Protein AF-A0A1V5GYV8-F1 (afdb_monomer_lite)

Secondary structure (DSSP, 8-state):
-HHHHHHHHHHHHHHHHHHHHHHHHHHHHHIIIIIHHHHHHHHHHHHHTTS--TT-----S-HHHHHHHHHHHHH-TTTS--TTSTTTTTHHHHHHHHTS-TTTEEEEE-SS-EEEEE--GGGHHHHTTS-TTPPPHHHHHHHHHHHHHHHHHHHHHHHHTT-

pLDDT: mean 71.37, std 15.77, range [37.28, 91.94]

Sequence (163 aa):
MAKTGFKRLINEVTTRQEAMTTVEASSVTFFRRNLYPLYQIKMERRWISQNASEGSTWQDISSQWRKTKIKLRNKDSAKYPGGEKVMVFTSNLFKSVVGRDRSFHRLTITPKKMTVATTIPYAEFVNEKRPFTGFGDVTNDEIKTRLSKFLLDALKKKRRGKK

Structure (mmCIF, N/CA/C/O backbone):
data_AF-A0A1V5GYV8-F1
#
_entry.id   AF-A0A1V5GYV8-F1
#
loop_
_atom_site.group_PDB
_atom_site.id
_atom_site.type_symbol
_atom_site.label_atom_id
_atom_site.label_alt_id
_atom_site.label_comp_id
_atom_site.label_asym_id
_atom_site.label_entity_id
_atom_site.label_seq_id
_atom_site.pdbx_PDB_ins_code
_atom_site.Cartn_x
_atom_site.Cartn_y
_atom_site.Cartn_z
_atom_site.occupancy
_atom_site.B_iso_or_equiv
_atom_site.auth_seq_id
_atom_site.auth_comp_id
_atom_site.auth_asym_id
_atom_site.auth_atom_id
_atom_site.pdbx_PDB_model_num
ATOM 1 N N . MET A 1 1 ? -25.893 -14.388 45.928 1.00 58.28 1 MET A N 1
ATOM 2 C CA . MET A 1 1 ? -24.647 -13.726 45.466 1.00 58.28 1 MET A CA 1
ATOM 3 C C . MET A 1 1 ? -24.313 -13.924 43.973 1.00 58.28 1 MET A C 1
ATOM 5 O O . MET A 1 1 ? -23.613 -13.085 43.426 1.00 58.28 1 MET A O 1
ATOM 9 N N . ALA A 1 2 ? -24.853 -14.925 43.257 1.00 61.16 2 ALA A N 1
ATOM 10 C CA . ALA A 1 2 ? -24.534 -15.168 41.833 1.00 61.16 2 ALA A CA 1
ATOM 11 C C . ALA A 1 2 ? -25.025 -14.093 40.824 1.00 61.16 2 ALA A C 1
ATOM 13 O O . ALA A 1 2 ? -24.401 -13.880 39.785 1.00 61.16 2 ALA A O 1
ATOM 14 N N . LYS A 1 3 ? -26.112 -13.363 41.129 1.00 64.25 3 LYS A N 1
ATOM 15 C CA . LYS A 1 3 ? -26.719 -12.372 40.210 1.00 64.25 3 LYS A CA 1
ATOM 16 C C . LYS A 1 3 ? -25.817 -11.159 39.917 1.00 64.25 3 LYS A C 1
ATOM 18 O O . LYS A 1 3 ? -25.946 -10.549 38.858 1.00 64.25 3 LYS A O 1
ATOM 23 N N . THR A 1 4 ? -24.900 -10.815 40.820 1.00 74.44 4 THR A N 1
ATOM 24 C CA . THR A 1 4 ? -24.017 -9.643 40.681 1.00 74.44 4 THR A CA 1
ATOM 25 C C . THR A 1 4 ? -22.843 -9.919 39.735 1.00 74.44 4 THR A C 1
ATOM 27 O O . THR A 1 4 ? -22.494 -9.064 38.923 1.00 74.44 4 THR A O 1
ATOM 30 N N . GLY A 1 5 ? -22.284 -11.136 39.772 1.00 78.62 5 GLY A N 1
ATOM 31 C CA . GLY A 1 5 ? -21.203 -11.559 38.871 1.00 78.62 5 GLY A CA 1
ATOM 32 C C . GLY A 1 5 ? -21.656 -11.661 37.413 1.00 78.62 5 GLY A C 1
ATOM 33 O O . GLY A 1 5 ? -20.971 -11.172 36.518 1.00 78.62 5 GLY A O 1
ATOM 34 N N . PHE A 1 6 ? -22.857 -12.196 37.175 1.00 82.25 6 PHE A N 1
ATOM 35 C CA . PHE A 1 6 ? -23.423 -12.314 35.828 1.00 82.25 6 PHE A CA 1
ATOM 36 C C . PHE A 1 6 ? -23.724 -10.947 35.189 1.00 82.25 6 PHE A C 1
ATOM 38 O O . PHE A 1 6 ? -23.367 -10.709 34.037 1.00 82.25 6 PHE A O 1
ATOM 45 N N . LYS A 1 7 ? -24.292 -9.999 35.953 1.00 82.75 7 LYS A N 1
ATOM 46 C CA . LYS A 1 7 ? -24.507 -8.616 35.485 1.00 82.75 7 LYS A CA 1
ATOM 47 C C . LYS A 1 7 ? -23.195 -7.910 35.129 1.00 82.75 7 LYS A C 1
ATOM 49 O O . LYS A 1 7 ? -23.133 -7.204 34.126 1.00 82.75 7 LYS A O 1
ATOM 54 N N . ARG A 1 8 ? -22.138 -8.115 35.924 1.00 81.62 8 ARG A N 1
ATOM 55 C CA . ARG A 1 8 ? -20.803 -7.573 35.628 1.00 81.62 8 ARG A CA 1
ATOM 56 C C . ARG A 1 8 ? -20.243 -8.151 34.328 1.00 81.62 8 ARG A C 1
ATOM 58 O O . ARG A 1 8 ? -19.757 -7.387 33.501 1.00 81.62 8 ARG A O 1
ATOM 65 N N . LEU A 1 9 ? -20.371 -9.463 34.130 1.00 80.94 9 LEU A N 1
ATOM 66 C CA . LEU A 1 9 ? -19.913 -10.136 32.916 1.00 80.94 9 LEU A CA 1
ATOM 67 C C . LEU A 1 9 ? -20.639 -9.613 31.666 1.00 80.94 9 LEU A C 1
ATOM 69 O O . LEU A 1 9 ? -19.983 -9.255 30.692 1.00 80.94 9 LEU A O 1
ATOM 73 N N . ILE A 1 10 ? -21.972 -9.487 31.714 1.00 84.00 10 ILE A N 1
ATOM 74 C CA . ILE A 1 10 ? -22.766 -8.915 30.612 1.00 84.00 10 ILE A CA 1
ATOM 75 C C . ILE A 1 10 ? -22.298 -7.492 30.296 1.00 84.00 10 ILE A C 1
ATOM 77 O O . ILE A 1 10 ? -22.027 -7.178 29.141 1.00 84.00 10 ILE A O 1
ATOM 81 N N . ASN A 1 11 ? -22.125 -6.644 31.312 1.00 82.19 11 ASN A N 1
ATOM 82 C CA . ASN A 1 11 ? -21.664 -5.270 31.109 1.00 82.19 11 ASN A CA 1
ATOM 83 C C . ASN A 1 11 ? -20.261 -5.205 30.484 1.00 82.19 11 ASN A C 1
ATOM 85 O O . ASN A 1 11 ? -19.996 -4.336 29.647 1.00 82.19 11 ASN A O 1
ATOM 89 N N . GLU A 1 12 ? -19.357 -6.110 30.867 1.00 82.94 12 GLU A N 1
ATOM 90 C CA . GLU A 1 12 ? -18.023 -6.214 30.272 1.00 82.94 12 GLU A CA 1
ATOM 91 C C . GLU A 1 12 ? -18.086 -6.670 28.808 1.00 82.94 12 GLU A C 1
ATOM 93 O O . GLU A 1 12 ? -17.432 -6.057 27.960 1.00 82.94 12 GLU A O 1
ATOM 98 N N . VAL A 1 13 ? -18.902 -7.682 28.493 1.00 82.50 13 VAL A N 1
ATOM 99 C CA . VAL A 1 13 ? -19.104 -8.178 27.122 1.00 82.50 13 VAL A CA 1
ATOM 100 C C . VAL A 1 13 ? -19.703 -7.088 26.234 1.00 82.50 13 VAL A C 1
ATOM 102 O O . VAL A 1 13 ? -19.118 -6.771 25.199 1.00 82.50 13 VAL A O 1
ATOM 105 N N . THR A 1 14 ? -20.783 -6.432 26.663 1.00 82.00 14 THR A N 1
ATOM 106 C CA . THR A 1 14 ? -21.418 -5.336 25.911 1.00 82.00 14 THR A CA 1
ATOM 107 C C . THR A 1 14 ? -20.448 -4.174 25.690 1.00 82.00 14 THR A C 1
ATOM 109 O O . THR A 1 14 ? -20.303 -3.679 24.572 1.00 82.00 14 THR A O 1
ATOM 112 N N . THR A 1 15 ? -19.682 -3.790 26.720 1.00 80.44 15 THR A N 1
ATOM 113 C CA . THR A 1 15 ? -18.681 -2.716 26.596 1.00 80.44 15 THR A CA 1
ATOM 114 C C . THR A 1 15 ? -17.598 -3.068 25.570 1.00 80.44 15 THR A C 1
ATOM 116 O O . THR A 1 15 ? -17.161 -2.184 24.820 1.00 80.44 15 THR A O 1
ATOM 119 N N . ARG A 1 16 ? -17.148 -4.332 25.534 1.00 78.62 16 ARG A N 1
ATOM 120 C CA . ARG A 1 16 ? -16.177 -4.823 24.543 1.00 78.62 16 ARG A CA 1
ATOM 121 C C . ARG A 1 16 ? -16.781 -4.848 23.142 1.00 78.62 16 ARG A C 1
ATOM 123 O O . ARG A 1 16 ? -16.127 -4.370 22.221 1.00 78.62 16 ARG A O 1
ATOM 130 N N . GLN A 1 17 ? -18.018 -5.318 22.993 1.00 81.69 17 GLN A N 1
ATOM 131 C CA . GLN A 1 17 ? -18.730 -5.367 21.715 1.00 81.69 17 GLN A CA 1
ATOM 132 C C . GLN A 1 17 ? -18.820 -3.981 21.071 1.00 81.69 17 GLN A C 1
ATOM 134 O O . GLN A 1 17 ? -18.327 -3.772 19.969 1.00 81.69 17 GLN A O 1
ATOM 139 N N . GLU A 1 18 ? -19.335 -2.997 21.803 1.00 79.88 18 GLU A N 1
ATOM 140 C CA . GLU A 1 18 ? -19.411 -1.609 21.342 1.00 79.88 18 GLU A CA 1
ATOM 141 C C . GLU A 1 18 ? -18.032 -1.011 21.012 1.00 79.88 18 GLU A C 1
ATOM 143 O O . GLU A 1 18 ? -17.902 -0.185 20.107 1.00 79.88 18 GLU A O 1
ATOM 148 N N . ALA A 1 19 ? -16.991 -1.372 21.776 1.00 75.62 19 ALA A N 1
ATOM 149 C CA . ALA A 1 19 ? -15.633 -0.907 21.502 1.00 75.62 19 ALA A CA 1
ATOM 150 C C . ALA A 1 19 ? -15.126 -1.476 20.172 1.00 75.62 19 ALA A C 1
ATOM 152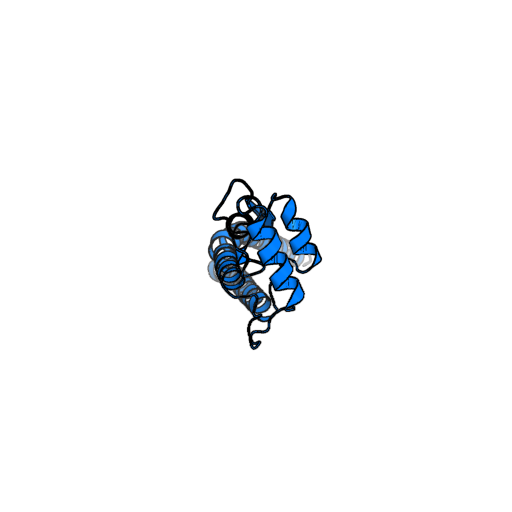 O O . ALA A 1 19 ? -14.529 -0.735 19.396 1.00 75.62 19 ALA A O 1
ATOM 153 N N . MET A 1 20 ? -15.423 -2.746 19.879 1.00 78.31 20 MET A N 1
ATOM 154 C CA . MET A 1 20 ? -15.108 -3.353 18.587 1.00 78.31 20 MET A CA 1
ATOM 155 C C . MET A 1 20 ? -15.854 -2.659 17.448 1.00 78.31 20 MET A C 1
ATOM 157 O O . MET A 1 20 ? -15.204 -2.252 16.493 1.00 78.31 20 MET A O 1
ATOM 161 N N . THR A 1 21 ? -17.161 -2.412 17.572 1.00 81.38 21 THR A N 1
ATOM 162 C CA . THR A 1 21 ? -17.939 -1.690 16.546 1.00 81.38 21 THR A CA 1
ATOM 163 C C . THR A 1 21 ? -17.382 -0.284 16.290 1.00 81.38 21 THR A C 1
ATOM 165 O O . THR A 1 21 ? -17.277 0.165 15.149 1.00 81.38 21 THR A O 1
ATOM 168 N N . THR A 1 22 ? -16.962 0.413 17.351 1.00 79.25 22 THR A N 1
ATOM 169 C CA . THR A 1 22 ? -16.349 1.749 17.249 1.00 79.25 22 THR A CA 1
ATOM 170 C C . THR A 1 22 ? -14.989 1.696 16.546 1.00 79.25 22 THR A C 1
ATOM 172 O O . THR A 1 22 ? -14.687 2.538 15.694 1.00 79.25 22 THR A O 1
ATOM 175 N N . VAL A 1 23 ? -14.157 0.706 16.880 1.00 79.50 23 VAL A N 1
ATOM 176 C CA . VAL A 1 23 ? -12.879 0.468 16.198 1.00 79.50 23 VAL A CA 1
ATOM 177 C C . VAL A 1 23 ? -13.133 0.134 14.732 1.00 79.50 23 VAL A C 1
ATOM 179 O O . VAL A 1 23 ? -12.509 0.735 13.872 1.00 79.50 23 VAL A O 1
ATOM 182 N N . GLU A 1 24 ? -14.102 -0.721 14.414 1.00 83.50 24 GLU A N 1
ATOM 183 C CA . GLU A 1 24 ? -14.443 -1.068 13.034 1.00 83.50 24 GLU A CA 1
ATOM 184 C C . GLU A 1 24 ? -14.863 0.156 12.204 1.00 83.50 24 GLU A C 1
ATOM 186 O O . GLU A 1 24 ? -14.336 0.373 11.107 1.00 83.50 24 GLU A O 1
ATOM 191 N N . ALA A 1 25 ? -15.742 1.003 12.744 1.00 77.88 25 ALA A N 1
ATOM 192 C CA . ALA A 1 25 ? -16.172 2.234 12.081 1.00 77.88 25 ALA A CA 1
ATOM 193 C C . ALA A 1 25 ? -15.011 3.230 11.885 1.00 77.88 25 ALA A C 1
ATOM 195 O O . ALA A 1 25 ? -14.874 3.861 10.832 1.00 77.88 25 ALA A O 1
ATOM 196 N N . SER A 1 26 ? -14.132 3.358 12.883 1.00 84.94 26 SER A N 1
ATOM 197 C CA . SER A 1 26 ? -12.985 4.271 12.820 1.00 84.94 26 SER A CA 1
ATOM 198 C C . SER A 1 26 ? -11.821 3.731 11.977 1.00 84.94 26 SER A C 1
ATOM 200 O O . SER A 1 26 ? -11.105 4.532 11.372 1.00 84.94 26 SER A O 1
ATOM 202 N N . SER A 1 27 ? -11.672 2.409 11.841 1.00 87.12 27 SER A N 1
ATOM 203 C CA . SER A 1 27 ? -10.644 1.755 11.020 1.00 87.12 27 SER A CA 1
ATOM 204 C C . SER A 1 27 ? -10.770 2.120 9.548 1.00 87.12 27 SER A C 1
ATOM 206 O O . SER A 1 27 ? -9.769 2.436 8.910 1.00 87.12 27 SER A O 1
ATOM 208 N N . VAL A 1 28 ? -11.991 2.176 9.006 1.00 88.25 28 VAL A N 1
ATOM 209 C CA . VAL A 1 28 ? -12.212 2.610 7.613 1.00 88.25 28 VAL A CA 1
ATOM 210 C C . VAL A 1 28 ? -11.688 4.033 7.398 1.00 88.25 28 VAL A C 1
ATOM 212 O O . VAL A 1 28 ? -11.006 4.314 6.409 1.00 88.25 28 VAL A O 1
ATOM 215 N N . THR A 1 29 ? -11.961 4.929 8.349 1.00 88.88 29 THR A N 1
ATOM 216 C CA . THR A 1 29 ? -11.478 6.316 8.304 1.00 88.88 29 THR A CA 1
ATOM 217 C C . THR A 1 29 ? -9.960 6.380 8.446 1.00 88.88 29 THR A C 1
ATOM 219 O O . THR A 1 29 ? -9.306 7.111 7.699 1.00 88.88 29 THR A O 1
ATOM 222 N N . PHE A 1 30 ? -9.382 5.595 9.359 1.00 89.75 30 PHE A N 1
ATOM 223 C CA . PHE A 1 30 ? -7.937 5.498 9.532 1.00 89.75 30 PHE A CA 1
ATOM 224 C C . PHE A 1 30 ? -7.250 5.018 8.251 1.00 89.75 30 PHE A C 1
ATOM 226 O O . PHE A 1 30 ? -6.306 5.664 7.793 1.00 89.75 30 PHE A O 1
ATOM 233 N N . PHE A 1 31 ? -7.759 3.949 7.632 1.00 91.06 31 PHE A N 1
ATOM 234 C CA . PHE A 1 31 ? -7.225 3.424 6.381 1.00 91.06 31 PHE A CA 1
ATOM 235 C C . PHE A 1 31 ? -7.266 4.473 5.274 1.00 91.06 31 PHE A C 1
ATOM 237 O O . PHE A 1 31 ? -6.250 4.704 4.626 1.00 91.06 31 PHE A O 1
ATOM 244 N N . ARG A 1 32 ? -8.389 5.180 5.111 1.00 90.69 32 ARG A N 1
ATOM 245 C CA . ARG A 1 32 ? -8.519 6.235 4.093 1.00 90.69 32 ARG A CA 1
ATOM 246 C C . ARG A 1 32 ? -7.593 7.427 4.326 1.00 90.69 32 ARG A C 1
ATOM 248 O O . ARG A 1 32 ? -7.031 7.936 3.366 1.00 90.69 32 ARG A O 1
ATOM 255 N N . ARG A 1 33 ? -7.465 7.903 5.568 1.00 89.75 33 ARG A N 1
ATOM 256 C CA . ARG A 1 33 ? -6.765 9.167 5.872 1.00 89.75 33 ARG A CA 1
ATOM 257 C C . ARG A 1 33 ? -5.280 9.008 6.169 1.00 89.75 33 ARG A C 1
ATOM 259 O O . ARG A 1 33 ? -4.535 9.959 5.982 1.00 89.75 33 ARG A O 1
ATOM 266 N N . ASN A 1 34 ? -4.855 7.844 6.652 1.00 89.19 34 ASN A N 1
ATOM 267 C CA . ASN A 1 34 ? -3.486 7.635 7.122 1.00 89.19 34 ASN A CA 1
ATOM 268 C C . ASN A 1 34 ? -2.772 6.567 6.303 1.00 89.19 34 ASN A 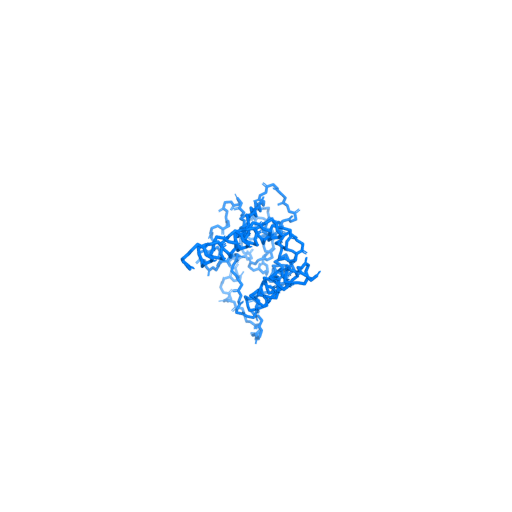C 1
ATOM 270 O O . ASN A 1 34 ? -1.679 6.811 5.794 1.00 89.19 34 ASN A O 1
ATOM 274 N N . LEU A 1 35 ? -3.385 5.388 6.168 1.00 89.31 35 LEU A N 1
ATOM 275 C CA . LEU A 1 35 ? -2.710 4.249 5.550 1.00 89.31 35 LEU A CA 1
ATOM 276 C C . LEU A 1 35 ? -2.630 4.376 4.029 1.00 89.31 35 LEU A C 1
ATOM 278 O O . LEU A 1 35 ? -1.582 4.113 3.449 1.00 89.31 35 LEU A O 1
ATOM 282 N N . TYR A 1 36 ? -3.716 4.799 3.386 1.00 91.50 36 TYR A N 1
ATOM 283 C CA . TYR A 1 36 ? -3.771 4.922 1.936 1.00 91.50 36 TYR A CA 1
ATOM 284 C C . TYR A 1 36 ? -2.819 6.009 1.397 1.00 91.50 36 TYR A C 1
ATOM 286 O O . TYR A 1 36 ? -2.044 5.697 0.495 1.00 91.50 36 TYR A O 1
ATOM 294 N N . PRO A 1 37 ? -2.731 7.221 1.983 1.00 91.56 37 PRO A N 1
ATOM 295 C CA . PRO A 1 37 ? -1.718 8.196 1.571 1.00 91.56 37 PRO A CA 1
ATOM 296 C C . PRO A 1 37 ? -0.281 7.707 1.790 1.00 91.56 37 PRO A C 1
ATOM 298 O O . PRO A 1 37 ? 0.579 7.914 0.937 1.00 91.56 37 PRO A O 1
ATOM 301 N N . LEU A 1 38 ? -0.010 7.007 2.901 1.00 87.62 38 LEU A N 1
ATOM 302 C CA . LEU A 1 38 ? 1.306 6.408 3.147 1.00 87.62 38 LEU A CA 1
ATOM 303 C C . LEU A 1 38 ? 1.651 5.363 2.078 1.00 87.62 38 LEU A C 1
ATOM 305 O O . LEU A 1 38 ? 2.757 5.381 1.539 1.00 87.62 38 LEU A O 1
ATOM 309 N N . TYR A 1 39 ? 0.693 4.493 1.743 1.00 88.38 39 TYR A N 1
ATOM 310 C CA . TYR A 1 39 ? 0.809 3.540 0.642 1.00 88.38 39 TYR A CA 1
ATOM 311 C C . TYR A 1 39 ? 1.174 4.260 -0.662 1.00 88.38 39 TYR A C 1
ATOM 313 O O . TYR A 1 39 ? 2.158 3.891 -1.299 1.00 88.38 39 TYR A O 1
ATOM 321 N N . GLN A 1 40 ? 0.440 5.318 -1.022 1.00 87.50 40 GLN A N 1
ATOM 322 C CA . GLN A 1 40 ? 0.684 6.085 -2.245 1.00 87.50 40 GLN A CA 1
ATOM 323 C C . GLN A 1 40 ? 2.104 6.659 -2.270 1.00 87.50 40 GLN A C 1
ATOM 325 O O . GLN A 1 40 ? 2.830 6.415 -3.226 1.00 87.50 40 GLN A O 1
ATOM 330 N N . ILE A 1 41 ? 2.552 7.317 -1.197 1.00 83.50 41 ILE A N 1
ATOM 331 C CA . ILE A 1 41 ? 3.906 7.893 -1.106 1.00 83.50 41 ILE A CA 1
ATOM 332 C C . ILE A 1 41 ? 4.986 6.816 -1.258 1.00 83.50 41 ILE A C 1
ATOM 334 O O . ILE A 1 41 ? 5.960 6.998 -1.991 1.00 83.50 41 ILE A O 1
ATOM 338 N N . LYS A 1 42 ? 4.839 5.683 -0.564 1.00 81.31 42 LYS A N 1
ATOM 339 C CA . LYS A 1 42 ? 5.820 4.589 -0.612 1.00 81.31 42 LYS A CA 1
ATOM 340 C C . LYS A 1 42 ? 5.868 3.940 -1.993 1.00 81.31 42 LYS A C 1
ATOM 342 O O . LYS A 1 42 ? 6.949 3.625 -2.486 1.00 81.31 42 LYS A O 1
ATOM 347 N N . MET A 1 43 ? 4.720 3.814 -2.649 1.00 79.56 43 MET A N 1
ATOM 348 C CA . MET A 1 43 ? 4.622 3.324 -4.020 1.00 79.56 43 MET A CA 1
ATOM 349 C C . MET A 1 43 ? 5.202 4.305 -5.038 1.00 79.56 43 MET A C 1
ATOM 351 O O . MET A 1 43 ? 5.932 3.891 -5.933 1.00 79.56 43 MET A O 1
ATOM 355 N N . GLU A 1 44 ? 4.976 5.605 -4.869 1.00 76.94 44 GLU A N 1
ATOM 356 C CA . GLU A 1 44 ? 5.612 6.641 -5.685 1.00 76.94 44 GLU A CA 1
ATOM 357 C C . GLU A 1 44 ? 7.133 6.592 -5.574 1.00 76.94 44 GLU A C 1
ATOM 359 O O . GLU A 1 44 ? 7.822 6.498 -6.590 1.00 76.94 44 GLU A O 1
ATOM 364 N N . ARG A 1 45 ? 7.666 6.544 -4.350 1.00 70.25 45 ARG A N 1
ATOM 365 C CA . ARG A 1 45 ? 9.112 6.415 -4.116 1.00 70.25 45 ARG A CA 1
ATOM 366 C C . ARG A 1 45 ? 9.687 5.155 -4.754 1.00 70.25 45 ARG A C 1
ATOM 368 O O . ARG A 1 45 ? 10.736 5.221 -5.389 1.00 70.25 45 ARG A O 1
ATOM 375 N N . ARG A 1 46 ? 8.977 4.031 -4.635 1.00 70.81 46 ARG A N 1
ATOM 376 C CA . ARG A 1 46 ? 9.372 2.753 -5.231 1.00 70.81 46 ARG A CA 1
ATOM 377 C C . ARG A 1 46 ? 9.418 2.798 -6.759 1.00 70.81 46 ARG A C 1
ATOM 379 O O . ARG A 1 46 ? 10.323 2.212 -7.337 1.00 70.81 46 ARG A O 1
ATOM 386 N N . TRP A 1 47 ? 8.466 3.464 -7.413 1.00 69.25 47 TRP A N 1
ATOM 387 C CA . TRP A 1 47 ? 8.417 3.564 -8.881 1.00 69.25 47 TRP A CA 1
ATOM 388 C C . TRP A 1 47 ? 9.416 4.566 -9.458 1.00 69.25 47 TRP A C 1
ATOM 390 O O . TRP A 1 47 ? 9.873 4.400 -10.590 1.00 69.25 47 TRP A O 1
ATOM 400 N N . ILE A 1 48 ? 9.739 5.615 -8.698 1.00 56.78 48 ILE A N 1
ATOM 401 C CA . ILE A 1 48 ? 10.675 6.665 -9.112 1.00 56.78 48 ILE A CA 1
ATOM 402 C C . ILE A 1 48 ? 12.129 6.197 -8.957 1.00 56.78 48 ILE A C 1
ATOM 404 O O . ILE A 1 48 ? 12.968 6.528 -9.804 1.00 56.78 48 ILE A O 1
ATOM 408 N N . SER A 1 49 ? 12.448 5.397 -7.937 1.00 48.34 49 SER A N 1
ATOM 409 C CA . SER A 1 49 ? 13.763 4.760 -7.825 1.00 48.34 49 SER A CA 1
ATOM 410 C C . SER A 1 49 ? 13.873 3.592 -8.818 1.00 48.34 49 SER A C 1
ATOM 412 O O . SER A 1 49 ? 12.876 2.968 -9.178 1.00 48.34 49 SER A O 1
ATOM 414 N N . GLN A 1 50 ? 15.075 3.258 -9.302 1.00 47.62 50 GLN A N 1
ATOM 415 C CA . GLN A 1 50 ? 15.323 2.039 -10.097 1.00 47.62 50 GLN A CA 1
ATOM 416 C C . GLN A 1 50 ? 15.184 0.760 -9.242 1.00 47.62 50 GLN A C 1
ATOM 418 O O . GLN A 1 50 ? 15.957 -0.179 -9.375 1.00 47.62 50 GLN A O 1
ATOM 423 N N . ASN A 1 51 ? 14.180 0.703 -8.364 1.00 47.03 51 ASN A N 1
ATOM 424 C CA . ASN A 1 51 ? 13.913 -0.420 -7.479 1.00 47.03 51 ASN A CA 1
ATOM 425 C C . ASN A 1 51 ? 15.036 -0.705 -6.460 1.00 47.03 51 ASN A C 1
ATOM 427 O O . ASN A 1 51 ? 15.180 -1.852 -6.039 1.00 47.03 51 ASN A O 1
ATOM 431 N N . ALA A 1 52 ? 15.792 0.310 -6.021 1.00 42.44 52 ALA A N 1
ATOM 432 C CA . ALA A 1 52 ? 16.603 0.182 -4.812 1.00 42.44 52 ALA A CA 1
ATOM 433 C C . ALA A 1 52 ? 15.646 0.011 -3.619 1.00 42.44 52 ALA A C 1
ATOM 435 O O . ALA A 1 52 ? 14.842 0.899 -3.323 1.00 42.44 52 ALA A O 1
ATOM 436 N N . SER A 1 53 ? 15.672 -1.163 -2.986 1.00 40.84 53 SER A N 1
ATOM 437 C CA . SER A 1 53 ? 15.076 -1.355 -1.664 1.00 40.84 53 SER A CA 1
ATOM 438 C C . SER A 1 53 ? 15.731 -0.399 -0.671 1.00 40.84 53 SER A C 1
ATOM 440 O O . SER A 1 53 ? 16.911 -0.077 -0.810 1.00 40.84 53 SER A O 1
ATOM 442 N N . GLU A 1 54 ? 14.953 0.061 0.313 1.00 37.47 54 GLU A N 1
ATOM 443 C CA . GLU A 1 54 ? 15.435 0.886 1.426 1.00 37.47 54 GLU A CA 1
ATOM 444 C C . GLU A 1 54 ? 16.726 0.242 2.002 1.00 37.47 54 GLU A C 1
ATOM 446 O O . GLU A 1 54 ? 16.659 -0.831 2.592 1.00 37.47 54 GLU A O 1
ATOM 451 N N . GLY A 1 55 ? 17.899 0.853 1.747 1.00 39.47 55 GLY A N 1
ATOM 452 C CA . GLY A 1 55 ? 19.211 0.443 2.286 1.00 39.47 55 GLY A CA 1
ATOM 453 C C . GLY A 1 55 ? 20.257 -0.175 1.332 1.00 39.47 55 GLY A C 1
ATOM 454 O O . GLY A 1 55 ? 21.363 -0.441 1.788 1.00 39.47 55 GLY A O 1
ATOM 455 N N . SER A 1 56 ? 19.983 -0.405 0.040 1.00 37.28 56 SER A N 1
ATOM 456 C CA . SER A 1 56 ? 20.939 -1.070 -0.884 1.00 37.28 56 SER A CA 1
ATOM 457 C C . SER A 1 56 ? 21.604 -0.107 -1.884 1.00 37.28 56 SER A C 1
ATOM 459 O O . SER A 1 56 ? 20.932 0.769 -2.431 1.00 37.28 56 SER A O 1
ATOM 461 N N . THR A 1 57 ? 22.892 -0.306 -2.205 1.00 40.38 57 THR A N 1
ATOM 462 C CA . THR A 1 57 ? 23.558 0.375 -3.332 1.00 40.38 57 THR A CA 1
ATOM 463 C C . THR A 1 57 ? 23.064 -0.190 -4.669 1.00 40.38 57 THR A C 1
ATOM 465 O O . THR A 1 57 ? 23.093 -1.390 -4.920 1.00 40.38 57 THR A O 1
ATOM 468 N N . TRP A 1 58 ? 22.581 0.717 -5.509 1.00 48.50 58 TRP A N 1
ATOM 469 C CA . TRP A 1 58 ? 22.009 0.564 -6.847 1.00 48.50 58 TRP A CA 1
ATOM 470 C C . TRP A 1 58 ? 22.804 -0.389 -7.768 1.00 48.50 58 TRP A C 1
ATOM 472 O O . TRP A 1 58 ? 23.971 -0.121 -8.044 1.00 48.50 58 TRP A O 1
ATOM 482 N N . GLN A 1 59 ? 22.184 -1.458 -8.297 1.00 42.12 59 GLN A N 1
ATOM 483 C CA . GLN A 1 59 ? 22.788 -2.319 -9.333 1.00 42.12 59 GLN A CA 1
ATOM 484 C C . GLN A 1 59 ? 21.784 -2.757 -10.419 1.00 42.12 59 GLN A C 1
ATOM 486 O O . GLN A 1 59 ? 20.616 -3.034 -10.139 1.00 42.12 59 GLN A O 1
ATOM 491 N N . ASP A 1 60 ? 22.256 -2.818 -11.671 1.00 44.78 60 ASP A N 1
ATOM 492 C CA . ASP A 1 60 ? 21.491 -3.217 -12.863 1.00 44.78 60 ASP A CA 1
ATOM 493 C C . ASP A 1 60 ? 21.159 -4.731 -12.848 1.00 44.78 60 ASP A C 1
ATOM 495 O O . ASP A 1 60 ? 22.038 -5.567 -12.671 1.00 44.78 60 ASP A O 1
ATOM 499 N N . ILE A 1 61 ? 19.894 -5.104 -13.115 1.00 49.31 61 ILE A N 1
ATOM 500 C CA . ILE A 1 61 ? 19.383 -6.502 -13.070 1.00 49.31 61 ILE A CA 1
ATOM 501 C C . ILE A 1 61 ? 20.070 -7.441 -14.095 1.00 49.31 61 ILE A C 1
ATOM 503 O O . ILE A 1 61 ? 20.122 -8.648 -13.888 1.00 49.31 61 ILE A O 1
ATOM 507 N N . SER A 1 62 ? 20.553 -6.912 -15.224 1.00 53.91 62 SER A N 1
ATOM 508 C CA . SER A 1 62 ? 21.576 -7.489 -16.126 1.00 53.91 62 SER A CA 1
ATOM 509 C C . SER A 1 62 ? 21.653 -6.651 -17.408 1.00 53.91 62 SER A C 1
ATOM 511 O O . SER A 1 62 ? 20.645 -6.102 -17.873 1.00 53.91 62 SER A O 1
ATOM 513 N N . SER A 1 63 ? 22.831 -6.585 -18.036 1.00 58.31 63 SER A N 1
ATOM 514 C CA . SER A 1 63 ? 23.027 -5.828 -19.285 1.00 58.31 63 SER A CA 1
ATOM 515 C C . SER A 1 63 ? 22.143 -6.344 -20.434 1.00 58.31 63 SER A C 1
ATOM 517 O O . SER A 1 63 ? 21.618 -5.554 -21.221 1.00 58.31 63 SER A O 1
ATOM 519 N N . GLN A 1 64 ? 21.908 -7.658 -20.496 1.00 56.19 64 GLN A N 1
ATOM 520 C CA . GLN A 1 64 ? 21.076 -8.296 -21.518 1.00 56.19 64 GLN A CA 1
ATOM 521 C C . GLN A 1 64 ? 19.591 -7.939 -21.368 1.00 56.19 64 GLN A C 1
ATOM 523 O O . GLN A 1 64 ? 18.906 -7.663 -22.354 1.00 56.19 64 GLN A O 1
ATOM 528 N N . TRP A 1 65 ? 19.084 -7.871 -20.135 1.00 52.97 65 TRP A N 1
ATOM 529 C CA . TRP A 1 65 ? 17.689 -7.517 -19.875 1.00 52.97 65 TRP A CA 1
ATOM 530 C C . TRP A 1 65 ? 17.382 -6.054 -20.220 1.00 52.97 65 TRP A C 1
ATOM 532 O O . TRP A 1 65 ? 16.341 -5.756 -20.815 1.00 52.97 65 TRP A O 1
ATOM 542 N N . ARG A 1 66 ? 18.325 -5.148 -19.930 1.00 56.03 66 ARG A N 1
ATOM 543 C CA . ARG A 1 66 ? 18.265 -3.734 -20.329 1.00 56.03 66 ARG A CA 1
ATOM 544 C C . ARG A 1 66 ? 18.169 -3.581 -21.850 1.00 56.03 66 ARG A C 1
ATOM 546 O O . ARG A 1 66 ? 17.293 -2.869 -22.341 1.00 56.03 66 ARG A O 1
ATOM 553 N N . LYS A 1 67 ? 19.000 -4.311 -22.602 1.00 65.25 67 LYS A N 1
ATOM 554 C CA . LYS A 1 67 ? 18.972 -4.326 -24.077 1.00 65.25 67 LYS A CA 1
ATOM 555 C C . LYS A 1 67 ? 17.623 -4.800 -24.627 1.00 65.25 67 LYS A C 1
ATOM 557 O O . LYS A 1 67 ? 17.061 -4.156 -25.511 1.00 65.25 67 LYS A O 1
ATOM 562 N N . THR A 1 68 ? 17.053 -5.868 -24.069 1.00 59.88 68 THR A N 1
ATOM 563 C CA . THR A 1 68 ? 15.734 -6.382 -24.481 1.00 59.88 68 THR A CA 1
ATOM 564 C C . THR A 1 68 ? 14.612 -5.364 -24.258 1.00 59.88 68 THR A C 1
ATOM 566 O O . THR A 1 68 ? 13.719 -5.235 -25.095 1.00 59.88 68 THR A O 1
ATOM 569 N N . LYS A 1 69 ? 14.653 -4.584 -23.171 1.00 57.25 69 LYS A N 1
ATOM 570 C CA . LYS A 1 69 ? 13.654 -3.536 -22.901 1.00 57.25 69 LYS A CA 1
ATOM 571 C C . LYS A 1 69 ? 13.779 -2.342 -23.842 1.00 57.25 69 LYS A C 1
ATOM 573 O O . LYS A 1 69 ? 12.760 -1.872 -24.338 1.00 57.25 69 LYS A O 1
ATOM 578 N N . ILE A 1 70 ? 15.001 -1.917 -24.152 1.00 63.88 70 ILE A N 1
ATOM 579 C CA . ILE A 1 70 ? 15.254 -0.906 -25.188 1.00 63.88 70 ILE A CA 1
ATOM 580 C C . ILE A 1 70 ? 14.722 -1.394 -26.544 1.00 63.88 70 ILE A C 1
ATOM 582 O O . ILE A 1 70 ? 14.065 -0.643 -27.257 1.00 63.88 70 ILE A O 1
ATOM 586 N N . LYS A 1 71 ? 14.906 -2.678 -26.873 1.00 66.50 71 LYS A N 1
ATOM 587 C CA . LYS A 1 71 ? 14.371 -3.269 -28.108 1.00 66.50 71 LYS A CA 1
ATOM 588 C C . LYS A 1 71 ? 12.839 -3.250 -28.155 1.00 66.50 71 LYS A C 1
ATOM 590 O O . LYS A 1 71 ? 12.274 -2.874 -29.175 1.00 66.50 71 LYS A O 1
ATOM 595 N N . LEU A 1 72 ? 12.161 -3.625 -27.068 1.00 58.06 72 LEU A N 1
ATOM 596 C CA . LEU A 1 72 ? 10.692 -3.603 -26.998 1.00 58.06 72 LEU A CA 1
ATOM 597 C C . LEU A 1 72 ? 10.129 -2.174 -27.038 1.00 58.06 72 LEU A C 1
ATOM 599 O O . LEU A 1 72 ? 9.136 -1.957 -27.725 1.00 58.06 72 LEU A O 1
ATOM 603 N N . ARG A 1 73 ? 10.805 -1.203 -26.400 1.00 60.56 73 ARG A N 1
ATOM 604 C CA . ARG A 1 73 ? 10.508 0.236 -26.545 1.00 60.56 73 ARG A CA 1
ATOM 605 C C . ARG A 1 73 ? 10.470 0.658 -27.995 1.00 60.56 73 ARG A C 1
ATOM 607 O O . ARG A 1 73 ? 9.518 1.272 -28.451 1.00 60.56 73 ARG A O 1
ATOM 614 N N . ASN A 1 74 ? 11.570 0.369 -28.676 1.00 64.25 74 ASN A N 1
ATOM 615 C CA . ASN A 1 74 ? 11.807 0.858 -30.016 1.00 64.25 74 ASN A CA 1
ATOM 616 C C . ASN A 1 74 ? 10.892 0.136 -31.018 1.00 64.25 74 ASN A C 1
ATOM 618 O O . ASN A 1 74 ? 10.654 0.660 -32.097 1.00 64.25 74 ASN A O 1
ATOM 622 N N . LYS A 1 75 ? 10.372 -1.048 -30.656 1.00 68.38 75 LYS A N 1
ATOM 623 C CA . LYS A 1 75 ? 9.396 -1.801 -31.448 1.00 68.38 75 LYS A CA 1
ATOM 624 C C . LYS A 1 75 ? 7.979 -1.232 -31.339 1.00 68.38 75 LYS A C 1
ATOM 626 O O . LYS A 1 75 ? 7.285 -1.188 -32.344 1.00 68.38 75 LYS A O 1
ATOM 631 N N . ASP A 1 76 ? 7.538 -0.862 -30.139 1.00 61.59 76 ASP A N 1
ATOM 632 C CA . ASP A 1 76 ? 6.196 -0.315 -29.913 1.00 61.59 76 ASP A CA 1
ATOM 633 C C . ASP A 1 76 ? 6.194 0.558 -28.653 1.00 61.59 76 ASP A C 1
ATOM 635 O O . ASP A 1 76 ? 5.967 0.095 -27.531 1.00 61.59 76 ASP A O 1
ATOM 639 N N . SER A 1 77 ? 6.485 1.841 -28.846 1.00 53.72 77 SER A N 1
ATOM 640 C CA . SER A 1 77 ? 6.585 2.813 -27.758 1.00 53.72 77 SER A CA 1
ATOM 641 C C . SER A 1 77 ? 5.236 3.105 -27.087 1.00 53.72 77 SER A C 1
ATOM 643 O O . SER A 1 77 ? 5.200 3.556 -25.942 1.00 53.72 77 SER A O 1
ATOM 645 N N . ALA A 1 78 ? 4.118 2.828 -27.764 1.00 53.38 78 ALA A N 1
ATOM 646 C CA . ALA A 1 78 ? 2.775 3.010 -27.221 1.00 53.38 78 ALA A CA 1
ATOM 647 C C . ALA A 1 78 ? 2.406 1.866 -26.266 1.00 53.38 78 ALA A C 1
ATOM 649 O O . ALA A 1 78 ? 1.861 2.092 -25.183 1.00 53.38 78 ALA A O 1
ATOM 650 N N . LYS A 1 79 ? 2.761 0.633 -26.633 1.00 53.78 79 LYS A N 1
ATOM 651 C CA . LYS A 1 79 ? 2.556 -0.567 -25.809 1.00 53.78 79 LYS A CA 1
ATOM 652 C C . LYS A 1 79 ? 3.565 -0.683 -24.671 1.00 53.78 79 LYS A C 1
ATOM 654 O O . LYS A 1 79 ? 3.267 -1.242 -23.614 1.00 53.78 79 LYS A O 1
ATOM 659 N N . TYR A 1 80 ? 4.749 -0.121 -24.876 1.00 52.50 80 TYR A N 1
ATOM 660 C CA . TYR A 1 80 ? 5.818 -0.036 -23.902 1.00 52.50 80 TYR A CA 1
ATOM 661 C C . TYR A 1 80 ? 6.330 1.424 -23.940 1.00 52.50 80 TYR A C 1
ATOM 663 O O . TYR A 1 80 ? 7.156 1.690 -24.810 1.00 52.50 80 TYR A O 1
ATOM 671 N N . PRO A 1 81 ? 5.938 2.346 -23.006 1.00 45.97 81 PRO A N 1
ATOM 672 C CA . PRO A 1 81 ? 6.396 3.779 -22.925 1.00 45.97 81 PRO A CA 1
ATOM 673 C C . PRO A 1 81 ? 7.626 4.336 -22.072 1.00 45.97 81 PRO A C 1
ATOM 675 O O . PRO A 1 81 ? 8.130 5.390 -22.420 1.00 45.97 81 PRO A O 1
ATOM 678 N N . GLY A 1 82 ? 8.227 3.727 -21.034 1.00 50.78 82 GLY A N 1
ATOM 679 C CA . GLY A 1 82 ? 9.564 4.058 -20.419 1.00 50.78 82 GLY A CA 1
ATOM 680 C C . GLY A 1 82 ? 10.684 2.966 -20.232 1.00 50.78 82 GLY A C 1
ATOM 681 O O . GLY A 1 82 ? 10.902 2.426 -19.146 1.00 50.78 82 GLY A O 1
ATOM 682 N N . GLY A 1 83 ? 11.516 2.746 -21.260 1.00 43.66 83 GLY A N 1
ATOM 683 C CA . GLY A 1 83 ? 12.578 1.708 -21.393 1.00 43.66 83 GLY A CA 1
ATOM 684 C C . GLY A 1 83 ? 13.780 1.649 -20.484 1.00 43.66 83 GLY A C 1
ATOM 685 O O . GLY A 1 83 ? 14.588 0.737 -20.644 1.00 43.66 83 GLY A O 1
ATOM 686 N N . GLU A 1 84 ? 13.876 2.534 -19.507 1.00 46.06 84 GLU A N 1
ATOM 687 C CA . GLU A 1 84 ? 15.108 2.703 -18.732 1.00 46.06 84 GLU A CA 1
ATOM 688 C C . GLU A 1 84 ? 14.942 2.418 -17.236 1.00 46.06 84 GLU A C 1
ATOM 690 O O . GLU A 1 84 ? 15.934 2.251 -16.530 1.00 46.06 84 GLU A O 1
ATOM 695 N N . LYS A 1 85 ? 13.708 2.245 -16.743 1.00 48.94 85 LYS A N 1
ATOM 696 C CA . LYS A 1 85 ? 13.465 1.578 -15.454 1.00 48.94 85 LYS A CA 1
ATOM 697 C C . LYS A 1 85 ? 12.366 0.545 -15.650 1.00 48.94 85 LYS A C 1
ATOM 699 O O . LYS A 1 85 ? 11.335 0.845 -16.244 1.00 48.94 85 LYS A O 1
ATOM 704 N N . VAL A 1 86 ? 12.552 -0.665 -15.121 1.00 50.34 86 VAL A N 1
ATOM 705 C CA . VAL A 1 86 ? 11.572 -1.766 -15.238 1.00 50.34 86 VAL A CA 1
ATOM 706 C C . VAL A 1 86 ? 10.164 -1.340 -14.776 1.00 50.34 86 VAL A C 1
ATOM 708 O O . VAL A 1 86 ? 9.181 -1.863 -15.289 1.00 50.34 86 VAL A O 1
ATOM 711 N N . MET A 1 87 ? 10.069 -0.332 -13.897 1.00 50.88 87 MET A N 1
ATOM 712 C CA . MET A 1 87 ? 8.821 0.290 -13.431 1.00 50.88 87 MET A CA 1
ATOM 713 C C . MET A 1 87 ? 8.532 1.696 -13.999 1.00 50.88 87 MET A C 1
ATOM 715 O O . MET A 1 87 ? 7.408 2.172 -13.884 1.00 50.88 87 MET A O 1
ATOM 719 N N . VAL A 1 88 ? 9.485 2.345 -14.677 1.00 42.69 88 VAL A N 1
ATOM 720 C CA . VAL A 1 88 ? 9.232 3.594 -15.430 1.00 42.69 88 VAL A CA 1
ATOM 721 C C . VAL A 1 88 ? 8.583 3.302 -16.772 1.00 42.69 88 VAL A C 1
ATOM 723 O O . VAL A 1 88 ? 7.908 4.170 -17.319 1.00 42.69 88 VAL A O 1
ATOM 726 N N . PHE A 1 89 ? 8.677 2.055 -17.257 1.00 44.25 89 PHE A N 1
ATOM 727 C CA . PHE A 1 89 ? 8.030 1.676 -18.506 1.00 44.25 89 PHE A CA 1
ATOM 728 C C . PHE A 1 89 ? 6.516 1.791 -18.462 1.00 44.25 89 PHE A C 1
ATOM 730 O O . PHE A 1 89 ? 5.863 2.085 -19.452 1.00 44.25 89 PHE A O 1
ATOM 737 N N . THR A 1 90 ? 5.934 1.600 -17.297 1.00 56.41 90 THR A N 1
ATOM 738 C CA . THR A 1 90 ? 4.514 1.336 -17.187 1.00 56.41 90 THR A CA 1
ATOM 739 C C . THR A 1 90 ? 3.815 2.504 -16.514 1.00 56.41 90 THR A C 1
ATOM 741 O O . THR A 1 90 ? 3.142 2.294 -15.513 1.00 56.41 90 THR A O 1
ATOM 744 N N . SER A 1 91 ? 3.964 3.737 -17.011 1.00 64.19 91 SER A N 1
ATOM 745 C CA . SER A 1 91 ? 3.282 4.913 -16.437 1.00 64.19 91 SER A CA 1
ATOM 746 C C . SER A 1 91 ? 1.788 4.667 -16.187 1.00 64.19 91 SER A C 1
ATOM 748 O O . SER A 1 91 ? 1.263 5.132 -15.183 1.00 64.19 91 SER A O 1
ATOM 750 N N . ASN A 1 92 ? 1.116 3.876 -17.029 1.00 71.50 92 ASN A N 1
ATOM 751 C CA . ASN A 1 92 ? -0.280 3.478 -16.813 1.00 71.50 92 ASN A CA 1
ATOM 752 C C . ASN A 1 92 ? -0.445 2.510 -15.631 1.00 71.50 92 ASN A C 1
ATOM 754 O O . ASN A 1 92 ? -1.312 2.728 -14.793 1.00 71.50 92 ASN A O 1
ATOM 758 N N . LEU A 1 93 ? 0.420 1.500 -15.491 1.00 76.19 93 LEU A N 1
ATOM 759 C CA . LEU A 1 93 ? 0.441 0.631 -14.307 1.00 76.19 93 LEU A CA 1
ATOM 760 C C . LEU A 1 93 ? 0.797 1.402 -13.039 1.00 76.19 93 LEU A C 1
ATOM 762 O O . LEU A 1 93 ? 0.149 1.221 -12.023 1.00 76.19 93 LEU A O 1
ATOM 766 N N . PHE A 1 94 ? 1.774 2.301 -13.100 1.00 77.31 94 PHE A N 1
ATOM 767 C CA . PHE A 1 94 ? 2.132 3.187 -12.000 1.00 77.31 94 PHE A CA 1
ATOM 768 C C . PHE A 1 94 ? 0.937 4.031 -11.555 1.00 77.31 94 PHE A C 1
ATOM 770 O O . PHE A 1 94 ? 0.537 3.992 -10.392 1.00 77.31 94 PHE A O 1
ATOM 777 N N . LYS A 1 95 ? 0.334 4.762 -12.501 1.00 80.56 95 LYS A N 1
ATOM 778 C CA . LYS A 1 95 ? -0.845 5.594 -12.256 1.00 80.56 95 LYS A CA 1
ATOM 779 C C . LYS A 1 95 ? -2.001 4.754 -11.724 1.00 80.56 95 LYS A C 1
ATOM 781 O O . LYS A 1 95 ? -2.686 5.197 -10.808 1.00 80.56 95 LYS A O 1
ATOM 786 N N . SER A 1 96 ? -2.189 3.544 -12.244 1.00 86.31 96 SER A N 1
ATOM 787 C CA . SER A 1 96 ? -3.209 2.618 -11.767 1.00 86.31 96 SER A CA 1
ATOM 788 C C . SER A 1 96 ? -2.921 2.117 -10.355 1.00 86.31 96 SER A C 1
ATOM 790 O O . SER A 1 96 ? -3.813 2.114 -9.525 1.00 86.31 96 SER A O 1
ATOM 792 N N . VAL A 1 97 ? -1.696 1.727 -10.026 1.00 84.88 97 VAL A N 1
ATOM 793 C CA . VAL A 1 97 ? -1.366 1.153 -8.718 1.00 84.88 97 VAL A CA 1
ATOM 794 C C . VAL A 1 97 ? -1.376 2.227 -7.622 1.00 84.88 97 VAL A C 1
ATOM 796 O O . VAL A 1 97 ? -1.939 2.006 -6.556 1.00 84.88 97 VAL A O 1
ATOM 799 N N . VAL A 1 98 ? -0.862 3.428 -7.904 1.00 86.62 98 VAL A N 1
ATOM 800 C CA . VAL A 1 98 ? -0.912 4.581 -6.979 1.00 86.62 98 VAL A CA 1
ATOM 801 C C . VAL A 1 98 ? -2.315 5.208 -6.897 1.00 86.62 98 VAL A C 1
ATOM 803 O O . VAL A 1 98 ? -2.610 5.971 -5.980 1.00 86.62 98 VAL A O 1
ATOM 806 N N . GLY A 1 99 ? -3.210 4.891 -7.836 1.00 86.75 99 GLY A N 1
ATOM 807 C CA . GLY A 1 99 ? -4.573 5.429 -7.870 1.00 86.75 99 GLY A CA 1
ATOM 808 C C . GLY A 1 99 ? -4.685 6.842 -8.451 1.00 86.75 99 GLY A C 1
ATOM 809 O O . GLY A 1 99 ? -5.670 7.533 -8.194 1.00 86.75 99 GLY A O 1
ATOM 810 N N . ARG A 1 100 ? -3.694 7.268 -9.249 1.00 85.06 100 ARG A N 1
ATOM 811 C CA . ARG A 1 100 ? -3.767 8.474 -10.094 1.00 85.06 100 ARG A CA 1
ATOM 812 C C . ARG A 1 100 ? -4.669 8.263 -11.317 1.00 85.06 100 ARG A C 1
ATOM 814 O O . ARG A 1 100 ? -5.279 9.218 -11.779 1.00 85.06 100 ARG A O 1
ATOM 821 N N . ASP A 1 101 ? -4.771 7.029 -11.816 1.00 84.75 101 ASP A N 1
ATOM 822 C CA . ASP A 1 101 ? -5.722 6.635 -12.863 1.00 84.75 101 ASP A CA 1
ATOM 823 C C . ASP A 1 101 ? -6.759 5.657 -12.301 1.00 84.75 101 ASP A C 1
ATOM 825 O O . ASP A 1 101 ? -6.449 4.516 -11.950 1.00 84.75 101 ASP A O 1
ATOM 829 N N . ARG A 1 102 ? -8.010 6.118 -12.223 1.00 86.50 102 ARG A N 1
ATOM 830 C CA . ARG A 1 102 ? -9.131 5.359 -11.653 1.00 86.50 102 ARG A CA 1
ATOM 831 C C . ARG A 1 102 ? -9.726 4.329 -12.606 1.00 86.50 102 ARG A C 1
ATOM 833 O O . ARG A 1 102 ? -10.424 3.432 -12.140 1.00 86.50 102 ARG A O 1
ATOM 840 N N . SER A 1 103 ? -9.421 4.411 -13.900 1.00 87.19 103 SER A N 1
ATOM 841 C CA . SER A 1 103 ? -9.952 3.491 -14.913 1.00 87.19 103 SER A CA 1
ATOM 842 C C . SER A 1 103 ? -9.576 2.054 -14.560 1.00 87.19 103 SER A C 1
ATOM 844 O O . SER A 1 103 ? -10.427 1.163 -14.505 1.00 87.19 103 SER A O 1
ATOM 846 N N . PHE A 1 104 ? -8.316 1.870 -14.159 1.00 85.38 104 PHE A N 1
ATOM 847 C CA . PHE A 1 104 ? -7.761 0.560 -13.848 1.00 85.38 104 PHE A CA 1
ATOM 848 C C . PHE A 1 104 ? -7.505 0.311 -12.359 1.00 85.38 104 PHE A C 1
ATOM 850 O O . PHE A 1 104 ? -7.282 -0.835 -11.976 1.00 85.38 104 PHE A O 1
ATOM 857 N N . HIS A 1 105 ? -7.521 1.351 -11.519 1.00 91.38 105 HIS A N 1
ATOM 858 C CA . HIS A 1 105 ? -7.315 1.238 -10.072 1.00 91.38 105 HIS A CA 1
ATOM 859 C C . HIS A 1 105 ? -8.561 0.722 -9.346 1.00 91.38 105 HIS A C 1
ATOM 861 O O . HIS A 1 105 ? -9.678 1.183 -9.594 1.00 91.38 105 HIS A O 1
ATOM 867 N N . ARG A 1 106 ? -8.374 -0.186 -8.388 1.00 91.69 106 ARG A N 1
ATOM 868 C CA . ARG A 1 106 ? -9.423 -0.641 -7.471 1.00 91.69 106 ARG A CA 1
ATOM 869 C C . ARG A 1 106 ? -8.918 -0.556 -6.035 1.00 91.69 106 ARG A C 1
ATOM 871 O O . ARG A 1 106 ? -7.965 -1.236 -5.668 1.00 91.69 106 ARG A O 1
ATOM 878 N N . LEU A 1 107 ? -9.596 0.253 -5.225 1.00 91.81 107 LEU A N 1
ATOM 879 C CA . LEU A 1 107 ? -9.377 0.366 -3.786 1.00 91.81 107 LEU A CA 1
ATOM 880 C C . LEU A 1 107 ? -10.613 -0.154 -3.061 1.00 91.81 107 LEU A C 1
ATOM 882 O O . LEU A 1 107 ? -11.692 0.422 -3.175 1.00 91.81 107 LEU A O 1
ATOM 886 N N . THR A 1 108 ? -10.442 -1.220 -2.288 1.00 91.94 108 THR A N 1
ATOM 887 C CA . THR A 1 108 ? -11.480 -1.746 -1.398 1.00 91.94 108 THR A CA 1
ATOM 888 C C . THR A 1 108 ? -11.019 -1.576 0.038 1.00 91.94 108 THR A C 1
ATOM 890 O O . THR A 1 108 ? -9.954 -2.061 0.413 1.00 91.94 108 THR A O 1
ATOM 893 N N . ILE A 1 109 ? -11.811 -0.881 0.851 1.00 90.81 109 ILE A N 1
ATOM 894 C CA . ILE A 1 109 ? -11.526 -0.681 2.273 1.00 90.81 109 ILE A CA 1
ATOM 895 C C . ILE A 1 109 ? -12.682 -1.265 3.065 1.00 90.81 109 ILE A C 1
ATOM 897 O O . ILE A 1 109 ? -13.822 -0.833 2.916 1.00 90.81 109 ILE A O 1
ATOM 901 N N . THR A 1 110 ? -12.365 -2.223 3.924 1.00 90.12 110 THR A N 1
ATOM 902 C CA . THR A 1 110 ? -13.272 -2.756 4.937 1.00 90.12 110 THR A CA 1
ATOM 903 C C . THR A 1 110 ? -12.737 -2.387 6.321 1.00 90.12 110 THR A C 1
ATOM 905 O O . THR A 1 110 ? -11.583 -1.969 6.441 1.00 90.12 110 THR A O 1
ATOM 908 N N . PRO A 1 111 ? -13.521 -2.572 7.395 1.00 85.88 111 PRO A N 1
ATOM 909 C CA . PRO A 1 111 ? -13.027 -2.362 8.756 1.00 85.88 111 PRO A CA 1
ATOM 910 C C . PRO A 1 111 ? -11.771 -3.167 9.114 1.00 85.88 111 PRO A C 1
ATOM 912 O O . PRO A 1 111 ? -11.025 -2.777 10.007 1.00 85.88 111 PRO A O 1
ATOM 915 N N . LYS A 1 112 ? -11.530 -4.283 8.415 1.00 84.81 112 LYS A N 1
ATOM 916 C CA . LYS A 1 112 ? -10.459 -5.238 8.729 1.00 84.81 112 LYS A CA 1
ATOM 917 C C . LYS A 1 112 ? -9.260 -5.142 7.793 1.00 84.81 112 LYS A C 1
ATOM 919 O O . LYS A 1 112 ? -8.169 -5.549 8.177 1.00 84.81 112 LYS A O 1
ATOM 924 N N . LYS A 1 113 ? -9.442 -4.650 6.563 1.00 86.62 113 LYS A N 1
ATOM 925 C CA . LYS A 1 113 ? -8.362 -4.596 5.572 1.00 86.62 113 LYS A CA 1
ATOM 926 C C . LYS A 1 113 ? -8.537 -3.478 4.554 1.00 86.62 113 LYS A C 1
ATOM 928 O O . LYS A 1 113 ? -9.647 -3.083 4.209 1.00 86.62 113 LYS A O 1
ATOM 933 N N . MET A 1 114 ? -7.406 -3.054 4.008 1.00 88.56 114 MET A N 1
ATOM 934 C CA . MET A 1 114 ? -7.314 -2.252 2.796 1.00 88.56 114 MET A CA 1
ATOM 935 C C . MET A 1 114 ? -6.733 -3.128 1.685 1.00 88.56 114 MET A C 1
ATOM 937 O O . MET A 1 114 ? -5.702 -3.768 1.873 1.00 88.56 114 MET A O 1
ATOM 941 N N . THR A 1 115 ? -7.390 -3.166 0.531 1.00 89.50 115 THR A N 1
ATOM 942 C CA . THR A 1 115 ? -6.948 -3.913 -0.648 1.00 89.50 115 THR A CA 1
ATOM 943 C C . THR A 1 115 ? -6.819 -2.957 -1.822 1.00 89.50 115 THR A C 1
ATOM 945 O O . THR A 1 115 ? -7.768 -2.244 -2.148 1.00 89.50 115 THR A O 1
ATOM 948 N N . VAL A 1 116 ? -5.645 -2.959 -2.451 1.00 88.25 116 VAL A N 1
ATOM 949 C CA . VAL A 1 116 ? -5.353 -2.202 -3.672 1.00 88.25 116 VAL A CA 1
ATOM 950 C C . VAL A 1 116 ? -5.080 -3.191 -4.796 1.00 88.25 116 VAL A C 1
ATOM 952 O O . VAL A 1 116 ? -4.269 -4.101 -4.631 1.00 88.25 116 VAL A O 1
ATOM 955 N N . ALA A 1 117 ? -5.754 -3.012 -5.926 1.00 87.62 117 ALA A N 1
ATOM 956 C CA . ALA A 1 117 ? -5.609 -3.845 -7.110 1.00 87.62 117 ALA A CA 1
ATOM 957 C C . ALA A 1 117 ? -5.591 -2.999 -8.391 1.00 87.62 117 ALA A C 1
ATOM 959 O O . ALA A 1 117 ? -6.049 -1.854 -8.419 1.00 87.62 117 ALA A O 1
ATOM 960 N N . THR A 1 118 ? -5.063 -3.591 -9.459 1.00 86.19 118 THR A N 1
ATOM 961 C CA . THR A 1 118 ? -5.077 -3.047 -10.820 1.00 86.19 118 THR A CA 1
ATOM 962 C C . THR A 1 118 ? -5.698 -4.074 -11.759 1.00 86.19 118 THR A C 1
ATOM 964 O O . THR A 1 118 ? -5.563 -5.274 -11.540 1.00 86.19 118 THR A O 1
ATOM 967 N N . THR A 1 119 ? -6.390 -3.599 -12.789 1.00 85.38 119 THR A N 1
ATOM 968 C CA . THR A 1 119 ? -7.030 -4.431 -13.826 1.00 85.38 119 THR A CA 1
ATOM 969 C C . THR A 1 119 ? -6.247 -4.435 -15.138 1.00 85.38 119 THR A C 1
ATOM 971 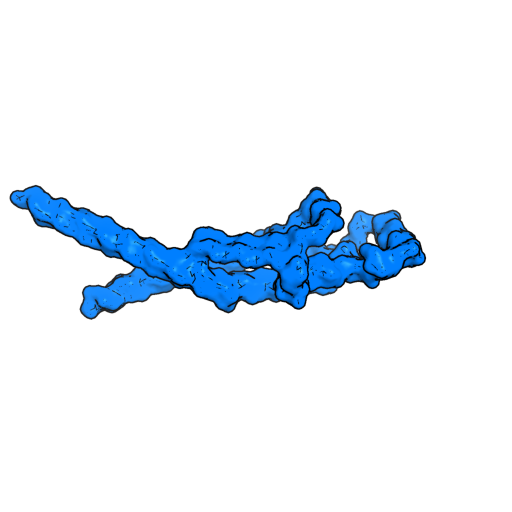O O . THR A 1 119 ? -6.728 -4.932 -16.151 1.00 85.38 119 THR A O 1
ATOM 974 N N . ILE A 1 120 ? -5.036 -3.870 -15.141 1.00 78.62 120 ILE A N 1
ATOM 975 C CA . ILE A 1 120 ? -4.171 -3.857 -16.319 1.00 78.62 120 ILE A CA 1
ATOM 976 C C . ILE A 1 120 ? -3.705 -5.291 -16.615 1.00 78.62 120 ILE A C 1
ATOM 978 O O . ILE A 1 120 ? -3.035 -5.872 -15.760 1.00 78.62 120 ILE A O 1
ATOM 982 N N . PRO A 1 121 ? -3.978 -5.843 -17.815 1.00 68.31 121 PRO A N 1
ATOM 983 C CA . PRO A 1 121 ? -3.682 -7.244 -18.123 1.00 68.31 121 PRO A CA 1
ATOM 984 C C . PRO A 1 121 ? -2.210 -7.609 -17.915 1.00 68.31 121 PRO A C 1
ATOM 986 O O . PRO A 1 121 ? -1.892 -8.608 -17.291 1.00 68.31 121 PRO A O 1
ATOM 989 N N . TYR A 1 122 ? -1.284 -6.739 -18.327 1.00 65.31 122 TYR A N 1
ATOM 990 C CA . TYR A 1 122 ? 0.149 -7.019 -18.203 1.00 65.31 122 TYR A CA 1
ATOM 991 C C . TYR A 1 122 ? 0.717 -6.861 -16.778 1.00 65.31 122 TYR A C 1
ATOM 993 O O . TYR A 1 122 ? 1.928 -6.999 -16.584 1.00 65.31 122 TYR A O 1
ATOM 1001 N N . ALA A 1 123 ? -0.110 -6.534 -15.779 1.00 69.75 123 ALA A N 1
ATOM 1002 C CA . ALA A 1 123 ? 0.334 -6.397 -14.394 1.00 69.75 123 ALA A CA 1
ATOM 1003 C C . ALA A 1 123 ? 0.781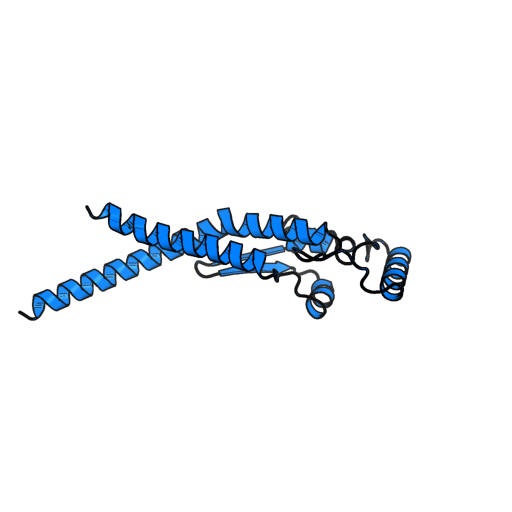 -7.738 -13.783 1.00 69.75 123 ALA A C 1
ATOM 1005 O O . ALA A 1 123 ? 1.653 -7.747 -12.910 1.00 69.75 123 ALA A O 1
ATOM 1006 N N . GLU A 1 124 ? 0.229 -8.859 -14.259 1.00 63.19 124 GLU A N 1
ATOM 1007 C CA . GLU A 1 124 ? 0.582 -10.214 -13.815 1.00 63.19 124 GLU A CA 1
ATOM 1008 C C . GLU A 1 124 ? 2.070 -10.524 -14.027 1.00 63.19 124 GLU A C 1
ATOM 1010 O O . GLU A 1 124 ? 2.758 -10.920 -13.089 1.00 63.19 124 GLU A O 1
ATOM 1015 N N . PHE A 1 125 ? 2.617 -10.164 -15.191 1.00 60.34 125 PHE A N 1
ATOM 1016 C CA . PHE A 1 125 ? 4.026 -10.390 -15.538 1.00 60.34 125 PHE A CA 1
ATOM 1017 C C . PHE A 1 125 ? 5.007 -9.583 -14.674 1.00 60.34 125 PHE A C 1
ATOM 1019 O O . PHE A 1 125 ? 6.199 -9.894 -14.603 1.00 60.34 125 PHE A O 1
ATOM 1026 N N . VAL A 1 126 ? 4.533 -8.504 -14.041 1.00 62.16 126 VAL A N 1
ATOM 1027 C CA . VAL A 1 126 ? 5.312 -7.760 -13.043 1.00 62.16 126 VAL A CA 1
ATOM 1028 C C . VAL A 1 126 ? 5.250 -8.488 -11.703 1.00 62.16 126 VAL A C 1
ATOM 1030 O O . VAL A 1 126 ? 6.296 -8.705 -11.093 1.00 62.16 126 VAL A O 1
ATOM 1033 N N . ASN A 1 127 ? 4.048 -8.906 -11.290 1.00 55.81 127 ASN A N 1
ATOM 1034 C CA . ASN A 1 127 ? 3.794 -9.611 -10.033 1.00 55.81 127 ASN A CA 1
ATOM 1035 C C . ASN A 1 127 ? 4.543 -10.944 -9.910 1.00 55.81 127 ASN A C 1
ATOM 1037 O O . ASN A 1 127 ? 5.061 -11.220 -8.831 1.00 55.81 127 ASN A O 1
ATOM 1041 N N . GLU A 1 128 ? 4.639 -11.726 -10.990 1.00 55.00 128 GLU A N 1
ATOM 1042 C CA . GLU A 1 128 ? 5.362 -13.010 -11.027 1.00 55.00 128 GLU A CA 1
ATOM 1043 C C . GLU A 1 128 ? 6.832 -12.870 -10.624 1.00 55.00 128 GLU A C 1
ATOM 1045 O O . GLU A 1 128 ? 7.370 -13.693 -9.889 1.00 55.00 128 GLU A O 1
ATOM 1050 N N . LYS A 1 129 ? 7.493 -11.801 -11.085 1.00 52.34 129 LYS A N 1
ATOM 1051 C CA . LYS A 1 129 ? 8.888 -11.518 -10.723 1.00 52.34 129 LYS A CA 1
ATOM 1052 C C . LYS A 1 129 ? 8.994 -10.826 -9.372 1.00 52.34 129 LYS A C 1
ATOM 1054 O O . LYS A 1 129 ? 9.975 -11.024 -8.658 1.00 52.34 129 LYS A O 1
ATOM 1059 N N . ARG A 1 130 ? 8.034 -9.954 -9.049 1.00 54.75 130 ARG A N 1
ATOM 1060 C CA . ARG A 1 130 ? 7.960 -9.261 -7.763 1.00 54.75 130 ARG A CA 1
ATOM 1061 C C . ARG A 1 130 ? 6.571 -8.655 -7.555 1.00 54.75 130 ARG A C 1
ATOM 1063 O O . ARG A 1 130 ? 6.157 -7.838 -8.378 1.00 54.75 130 ARG A O 1
ATOM 1070 N N . PRO A 1 131 ? 5.908 -8.893 -6.413 1.00 65.38 131 PRO A N 1
ATOM 1071 C CA . PRO A 1 131 ? 4.610 -8.291 -6.153 1.00 65.38 131 PRO A CA 1
ATOM 1072 C C . PRO A 1 131 ? 4.700 -6.757 -6.178 1.00 65.38 131 PRO A C 1
ATOM 1074 O O . PRO A 1 131 ? 5.467 -6.154 -5.415 1.00 65.38 131 PRO A O 1
ATOM 1077 N N . PHE A 1 132 ? 3.917 -6.104 -7.043 1.00 66.06 132 PHE A N 1
ATOM 1078 C CA . PHE A 1 132 ? 3.816 -4.641 -7.087 1.00 66.06 132 PHE A CA 1
ATOM 1079 C C . PHE A 1 132 ? 3.106 -4.097 -5.839 1.00 66.06 132 PHE A C 1
ATOM 1081 O O . PHE A 1 132 ? 3.305 -2.948 -5.479 1.00 66.06 132 PHE A O 1
ATOM 1088 N N . THR A 1 133 ? 2.337 -4.919 -5.124 1.00 63.88 133 THR A N 1
ATOM 1089 C CA . THR A 1 133 ? 1.620 -4.536 -3.896 1.00 63.88 133 THR A CA 1
ATOM 1090 C C . THR A 1 133 ? 2.391 -4.780 -2.595 1.00 63.88 133 THR A C 1
ATOM 1092 O O . THR A 1 133 ? 1.925 -4.351 -1.543 1.00 63.88 133 THR A O 1
ATOM 1095 N N . GLY A 1 134 ? 3.545 -5.457 -2.629 1.00 64.31 134 GLY A N 1
ATOM 1096 C CA . GLY A 1 134 ? 4.295 -5.822 -1.417 1.00 64.31 134 GLY A CA 1
ATOM 1097 C C . GLY A 1 134 ? 5.332 -4.776 -1.008 1.00 64.31 134 GLY A C 1
ATOM 1098 O O . GLY A 1 134 ? 6.070 -4.293 -1.863 1.00 64.31 134 GLY A O 1
ATOM 1099 N N . PHE A 1 135 ? 5.434 -4.450 0.279 1.00 70.12 135 PHE A N 1
ATOM 1100 C CA . PHE A 1 135 ? 6.484 -3.576 0.815 1.00 70.12 135 PHE A CA 1
ATOM 1101 C C . PHE A 1 135 ? 7.609 -4.377 1.481 1.00 70.12 135 PHE A C 1
ATOM 1103 O O . PHE A 1 135 ? 7.403 -5.522 1.877 1.00 70.12 135 PHE A O 1
ATOM 1110 N N . GLY A 1 136 ? 8.795 -3.768 1.594 1.00 67.25 136 GLY A N 1
ATOM 1111 C CA . GLY A 1 136 ? 9.886 -4.303 2.418 1.00 67.25 136 GLY A CA 1
ATOM 1112 C C . GLY A 1 136 ? 9.634 -4.097 3.915 1.00 67.25 136 GLY A C 1
ATOM 1113 O O . GLY A 1 136 ? 8.719 -3.363 4.299 1.00 67.25 136 GLY A O 1
ATOM 1114 N N . ASP A 1 137 ? 10.464 -4.720 4.750 1.00 73.00 137 ASP A N 1
ATOM 1115 C CA . ASP A 1 137 ? 10.252 -4.818 6.202 1.00 73.00 137 ASP A CA 1
ATOM 1116 C C . ASP A 1 137 ? 10.145 -3.463 6.901 1.00 73.00 137 ASP A C 1
ATOM 1118 O O . ASP A 1 137 ? 9.202 -3.248 7.652 1.00 73.00 137 ASP A O 1
ATOM 1122 N N . VAL A 1 138 ? 11.004 -2.499 6.558 1.00 75.31 138 VAL A N 1
ATOM 1123 C CA . VAL A 1 138 ? 10.975 -1.138 7.130 1.00 75.31 138 VAL A CA 1
ATOM 1124 C C . VAL A 1 138 ? 9.606 -0.475 6.950 1.00 75.31 138 VAL A C 1
ATOM 1126 O O . VAL A 1 138 ? 9.016 0.054 7.892 1.00 75.31 138 VAL A O 1
ATOM 1129 N N . THR A 1 139 ? 9.062 -0.526 5.736 1.00 76.94 139 THR A N 1
ATOM 1130 C CA . THR A 1 139 ? 7.747 0.052 5.448 1.00 76.94 139 THR A CA 1
ATOM 1131 C C . THR A 1 139 ? 6.617 -0.773 6.076 1.00 76.94 139 THR A C 1
ATOM 1133 O O . THR A 1 139 ? 5.641 -0.195 6.559 1.00 76.94 139 THR A O 1
ATOM 1136 N N . ASN A 1 140 ? 6.746 -2.103 6.135 1.00 79.81 140 ASN A N 1
ATOM 1137 C CA . ASN A 1 140 ? 5.790 -2.953 6.852 1.00 79.81 140 ASN A CA 1
ATOM 1138 C C . ASN A 1 140 ? 5.758 -2.627 8.351 1.00 79.81 140 ASN A C 1
ATOM 1140 O O . ASN A 1 140 ? 4.680 -2.556 8.939 1.00 79.81 140 ASN A O 1
ATOM 1144 N N . ASP A 1 141 ? 6.909 -2.383 8.966 1.00 84.06 141 ASP A N 1
ATOM 1145 C CA . ASP A 1 141 ? 7.021 -2.067 10.387 1.00 84.06 141 ASP A CA 1
ATOM 1146 C C . ASP A 1 141 ? 6.521 -0.655 10.698 1.00 84.06 141 ASP A C 1
ATOM 1148 O O . ASP A 1 141 ? 5.847 -0.449 11.712 1.00 84.06 141 ASP A O 1
ATOM 1152 N N . GLU A 1 142 ? 6.720 0.304 9.790 1.00 85.56 142 GLU A N 1
ATOM 1153 C CA . GLU A 1 142 ? 6.087 1.623 9.876 1.00 85.56 142 GLU A CA 1
ATOM 1154 C C . GLU A 1 142 ? 4.551 1.507 9.844 1.00 85.56 142 GLU A C 1
ATOM 1156 O O . GLU A 1 142 ? 3.854 2.103 10.675 1.00 85.56 142 GLU A O 1
ATOM 1161 N N . ILE A 1 143 ? 4.012 0.699 8.922 1.00 84.00 143 ILE A N 1
ATOM 1162 C CA . ILE A 1 143 ? 2.572 0.426 8.819 1.00 84.00 143 ILE A CA 1
ATOM 1163 C C . ILE A 1 143 ? 2.048 -0.217 10.109 1.00 84.00 143 ILE A C 1
ATOM 1165 O O . ILE A 1 143 ? 1.065 0.273 10.675 1.00 84.00 143 ILE A O 1
ATOM 1169 N N . LYS A 1 144 ? 2.712 -1.272 10.602 1.00 85.88 144 LYS A N 1
ATOM 1170 C CA . LYS A 1 144 ? 2.348 -1.951 11.857 1.00 85.88 144 LYS A CA 1
ATOM 1171 C C . LYS A 1 144 ? 2.361 -0.977 13.029 1.00 85.88 144 LYS A C 1
ATOM 1173 O O . LYS A 1 144 ? 1.406 -0.942 13.796 1.00 85.88 144 LYS A O 1
ATOM 1178 N N . THR A 1 145 ? 3.394 -0.147 13.144 1.00 89.81 145 THR A N 1
ATOM 1179 C CA . THR A 1 145 ? 3.532 0.826 14.235 1.00 89.81 145 THR A CA 1
ATOM 1180 C C . THR A 1 145 ? 2.382 1.831 14.237 1.00 89.81 145 THR A C 1
ATOM 1182 O O . THR A 1 145 ? 1.756 2.059 15.276 1.00 89.81 145 THR A O 1
ATOM 1185 N N . ARG A 1 146 ? 2.044 2.404 13.072 1.00 87.94 146 ARG A N 1
ATOM 1186 C CA . ARG A 1 146 ? 0.922 3.351 12.949 1.00 87.94 146 ARG A CA 1
ATOM 1187 C C . ARG A 1 146 ? -0.422 2.692 13.258 1.00 87.94 146 ARG A C 1
ATOM 1189 O O . ARG A 1 146 ? -1.250 3.306 13.930 1.00 87.94 146 ARG A O 1
ATOM 1196 N N . LEU A 1 147 ? -0.631 1.457 12.799 1.00 85.12 147 LEU A N 1
ATOM 1197 C CA . LEU A 1 147 ? -1.852 0.700 13.073 1.00 85.12 147 LEU A CA 1
ATOM 1198 C C . LEU A 1 147 ? -1.985 0.369 14.566 1.00 85.12 147 LEU A C 1
ATOM 1200 O O . LEU A 1 147 ? -3.028 0.632 15.160 1.00 85.12 147 LEU A O 1
ATOM 1204 N N . SER A 1 148 ? -0.919 -0.132 15.193 1.00 86.12 148 SER A N 1
ATOM 1205 C CA . SER A 1 148 ? -0.880 -0.427 16.628 1.00 86.12 148 SER A CA 1
ATOM 1206 C C . SER A 1 148 ? -1.166 0.814 17.468 1.00 86.12 148 SER A C 1
ATOM 1208 O O . SER A 1 148 ? -1.985 0.760 18.384 1.00 86.12 148 SER A O 1
ATOM 1210 N N . LYS A 1 149 ? -0.556 1.957 17.127 1.00 88.75 149 LYS A N 1
ATOM 1211 C CA . LYS A 1 149 ? -0.822 3.231 17.807 1.00 88.75 149 LYS A CA 1
ATOM 1212 C C . LYS A 1 149 ? -2.297 3.629 17.706 1.00 88.75 149 LYS A C 1
ATOM 1214 O O . LYS A 1 149 ? -2.909 3.934 18.725 1.00 88.75 149 LYS A O 1
ATOM 1219 N N . PHE A 1 150 ? -2.881 3.558 16.509 1.00 87.06 150 PHE A N 1
ATOM 1220 C CA . PHE A 1 150 ? -4.300 3.852 16.297 1.00 87.06 150 PHE A CA 1
ATOM 1221 C C . PHE A 1 150 ? -5.220 2.959 17.146 1.00 87.06 150 PHE A C 1
ATOM 1223 O O . PHE A 1 150 ? -6.114 3.470 17.823 1.00 87.06 150 PHE A O 1
ATOM 1230 N N . LEU A 1 151 ? -4.976 1.643 17.164 1.00 83.12 151 LEU A N 1
ATOM 1231 C CA . LEU A 1 151 ? -5.767 0.698 17.957 1.00 83.12 151 LEU A CA 1
ATOM 1232 C C . LEU A 1 151 ? -5.661 0.990 19.461 1.00 83.12 151 LEU A C 1
ATOM 1234 O O . LEU A 1 151 ? -6.674 1.017 20.161 1.00 83.12 151 LEU A O 1
ATOM 1238 N N . LEU A 1 152 ? -4.453 1.263 19.962 1.00 84.62 152 LEU A N 1
ATOM 1239 C CA . LEU A 1 152 ? -4.231 1.606 21.369 1.00 84.62 152 LEU A CA 1
ATOM 1240 C C . LEU A 1 152 ? -4.926 2.917 21.763 1.00 84.62 152 LEU A C 1
ATOM 1242 O O . LEU A 1 152 ? -5.528 2.990 22.838 1.00 84.62 152 LEU A O 1
ATOM 1246 N N . ASP A 1 153 ? -4.878 3.938 20.908 1.00 83.62 153 ASP A N 1
ATOM 1247 C CA . ASP A 1 153 ? -5.512 5.234 21.166 1.00 83.62 153 ASP A CA 1
ATOM 1248 C C . ASP A 1 153 ? -7.044 5.128 21.160 1.00 83.62 153 ASP A C 1
ATOM 1250 O O . ASP A 1 153 ? -7.708 5.670 22.052 1.00 83.62 153 ASP A O 1
ATOM 1254 N N . ALA A 1 154 ? -7.612 4.364 20.221 1.00 77.38 154 ALA A N 1
ATOM 1255 C CA . ALA A 1 154 ? -9.047 4.092 20.167 1.00 77.38 154 ALA A CA 1
ATOM 1256 C C . ALA A 1 154 ? -9.542 3.383 21.444 1.00 77.38 154 ALA A C 1
ATOM 1258 O O . ALA A 1 154 ? -10.558 3.777 22.025 1.00 77.38 154 ALA A O 1
ATOM 1259 N N . LEU A 1 155 ? -8.783 2.400 21.943 1.00 73.50 155 LEU A N 1
ATOM 1260 C CA . LEU A 1 155 ? -9.095 1.686 23.186 1.00 73.50 155 LEU A CA 1
ATOM 1261 C C . LEU A 1 155 ? -8.972 2.582 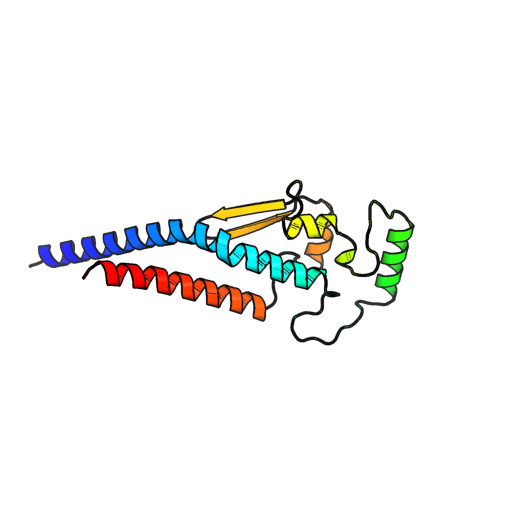24.433 1.00 73.50 155 LEU A C 1
ATOM 1263 O O . LEU A 1 155 ? -9.799 2.499 25.346 1.00 73.50 155 LEU A O 1
ATOM 1267 N N . LYS A 1 156 ? -7.966 3.468 24.487 1.00 77.44 156 LYS A N 1
ATOM 1268 C CA . LYS A 1 156 ? -7.757 4.399 25.613 1.00 77.44 156 LYS A CA 1
ATOM 1269 C C . LYS A 1 156 ? -8.827 5.489 25.688 1.00 77.44 156 LYS A C 1
ATOM 1271 O O . LYS A 1 156 ? -9.268 5.822 26.789 1.00 77.44 156 LYS A O 1
ATOM 1276 N N . LYS A 1 157 ? -9.271 6.037 24.550 1.00 66.69 157 LYS A N 1
ATOM 1277 C CA . LYS A 1 157 ? -10.266 7.125 24.510 1.00 66.69 157 LYS A CA 1
ATOM 1278 C C . LYS A 1 157 ? -11.603 6.709 25.136 1.00 66.69 157 LYS A C 1
ATOM 1280 O O . LYS A 1 157 ? -12.178 7.483 25.898 1.00 66.69 157 LYS A O 1
ATOM 1285 N N . LYS A 1 158 ? -12.040 5.458 24.936 1.00 58.72 158 LYS A N 1
ATOM 1286 C CA . LYS A 1 158 ? -13.266 4.925 25.563 1.00 58.72 158 LYS A CA 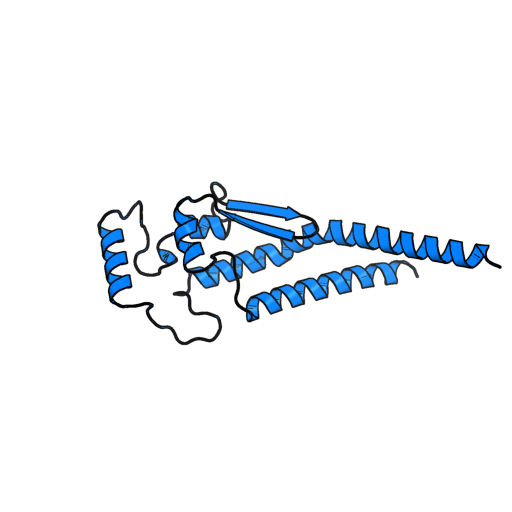1
ATOM 1287 C C . LYS A 1 158 ? -13.150 4.788 27.089 1.00 58.72 158 LYS A C 1
ATOM 1289 O O . LYS A 1 158 ? -14.129 5.004 27.794 1.00 58.72 158 LYS A O 1
ATOM 1294 N N . ARG A 1 159 ? -11.957 4.485 27.621 1.00 58.88 159 ARG A N 1
ATOM 1295 C CA . ARG A 1 159 ? -11.728 4.411 29.079 1.00 58.88 159 ARG A CA 1
ATOM 1296 C C . ARG A 1 159 ? -11.839 5.771 29.775 1.00 58.88 159 ARG A C 1
ATOM 1298 O O . ARG A 1 159 ? -12.200 5.808 30.944 1.00 58.88 159 ARG A O 1
ATOM 1305 N N . ARG A 1 160 ? -11.533 6.872 29.080 1.00 58.91 160 ARG A N 1
ATOM 1306 C CA . ARG A 1 160 ? -11.590 8.233 29.642 1.00 58.91 160 ARG A CA 1
ATOM 1307 C C . ARG A 1 160 ? -12.994 8.845 29.644 1.00 58.91 160 ARG A C 1
ATOM 1309 O O . ARG A 1 160 ? -13.278 9.627 30.535 1.00 58.91 160 ARG A O 1
ATOM 1316 N N . GLY A 1 161 ? -13.870 8.460 28.714 1.00 55.88 161 GLY A N 1
ATOM 1317 C CA . GLY A 1 161 ? -15.263 8.935 28.658 1.00 55.88 161 GLY A CA 1
ATOM 1318 C C . GLY A 1 161 ? -16.236 8.250 29.631 1.00 55.88 161 GLY A C 1
ATOM 1319 O O . GLY A 1 161 ? -17.438 8.418 29.482 1.00 55.88 161 GLY A O 1
ATOM 1320 N N . LYS A 1 162 ? -15.735 7.435 30.571 1.00 48.56 162 LYS A N 1
ATOM 1321 C CA . LYS A 1 162 ? -16.517 6.741 31.615 1.00 48.56 162 LYS A CA 1
ATOM 1322 C C . LYS A 1 162 ? -16.229 7.268 33.036 1.00 48.56 162 LYS A C 1
ATOM 1324 O O . LYS A 1 162 ? -16.575 6.586 33.997 1.00 48.56 162 LYS A O 1
ATOM 1329 N N . LYS A 1 163 ? -15.548 8.413 33.166 1.00 41.19 163 LYS A N 1
ATOM 1330 C CA . LYS A 1 163 ? -15.391 9.123 34.443 1.00 41.19 163 LYS A CA 1
ATOM 1331 C C . LYS A 1 163 ? -16.484 10.162 34.603 1.00 41.19 163 LYS A C 1
ATOM 1333 O O . LYS A 1 163 ? -16.793 10.803 33.576 1.00 41.19 163 LYS A O 1
#

Foldseek 3Di:
DVVVVVVVVVVVVVLVVVLLVLLQVVLLVCCVPPVLVLLLVQLVVCLVDLNDAVPDDDDDPDPVVLVVLVVVCVVDCPVFPDSRRPNRRCVVVSCQQSVVDVVFWDWDDGSVDIDIGGPPPCQVVVVVVPNSSDHDPVSVVVVVVSVVVSSVVSVVVSVVVVD

Radius of gyration: 22.76 Å; chains: 1; bounding box: 50×24×77 Å